Protein AF-A0A9D6RG68-F1 (afdb_monomer)

pLDDT: mean 74.52, std 15.91, range [42.28, 92.38]

Solvent-accessible surface area (backbone atoms only — not comparable to full-atom values): 5324 Å² total; per-residue (Å²): 110,68,71,60,54,51,50,51,50,52,51,50,50,54,49,53,52,53,47,50,51,16,49,52,51,39,52,35,38,73,72,65,80,39,84,77,47,75,67,47,47,49,34,44,64,44,38,64,53,49,50,51,50,43,58,74,76,68,41,81,83,44,96,77,48,74,84,74,50,72,81,77,73,92,77,88,89,86,84,91,84,88,82,83,135

Nearest PDB structures (foldseek):
  5nrg-assembly1_V  TM=5.703E-01  e=6.323E+00  Staphylococcus aureus subsp. aureus NCTC 8325
  9g6k-assembly1_Lg  TM=3.517E-01  e=4.296E+00  Toxoplasma gondii

Foldseek 3Di:
DVVVVVVVVVVVVVLVVLQVVLVVLLVCVVVVVDDDDPVSVVSVVCNVVSVVCCCVPPDCPPPPNPVPDDPDPPDDDDDDDDDDD

Mean predicted aligned error: 13.86 Å

Sequence (85 aa):
MARKILLAFVLWMAFASGFLQSLTVTVGWWKGELHAGLWEWLWIGLLPVWIFVFFRYYSIFRPGCRACLPPESESSHHQAGPGAP

Structure (mmCIF, N/CA/C/O backbone):
data_AF-A0A9D6RG68-F1
#
_entry.id   AF-A0A9D6RG68-F1
#
loop_
_atom_site.group_PDB
_atom_site.id
_atom_site.type_symbol
_atom_site.label_atom_id
_atom_site.label_alt_id
_atom_site.label_comp_id
_atom_site.label_asym_id
_atom_site.label_entity_id
_atom_site.label_seq_id
_atom_site.pdbx_PDB_ins_code
_atom_site.Cartn_x
_atom_site.Cartn_y
_atom_site.Cartn_z
_atom_site.occupancy
_atom_site.B_iso_or_equiv
_atom_site.auth_seq_id
_atom_site.auth_comp_id
_atom_site.auth_asym_id
_atom_site.auth_atom_id
_atom_site.pdbx_PDB_model_num
ATOM 1 N N . MET A 1 1 ? 0.150 -2.437 -28.580 1.00 62.94 1 MET A N 1
ATOM 2 C CA . MET A 1 1 ? 0.802 -1.841 -27.387 1.00 62.94 1 MET A CA 1
ATOM 3 C C . MET A 1 1 ? -0.155 -1.016 -26.527 1.00 62.94 1 MET A C 1
ATOM 5 O O . MET A 1 1 ? -0.171 -1.248 -25.327 1.00 62.94 1 MET A O 1
ATOM 9 N N . ALA A 1 2 ? -0.988 -0.138 -27.104 1.00 74.88 2 ALA A N 1
ATOM 10 C CA . ALA A 1 2 ? -1.895 0.752 -26.359 1.00 74.88 2 ALA A CA 1
ATOM 11 C C . ALA A 1 2 ? -2.774 0.052 -25.302 1.00 74.88 2 ALA A C 1
ATOM 13 O O . ALA A 1 2 ? -2.825 0.493 -24.162 1.00 74.88 2 ALA A O 1
ATOM 14 N N . ARG A 1 3 ? -3.374 -1.104 -25.625 1.00 83.44 3 ARG A N 1
ATOM 15 C CA . ARG A 1 3 ? -4.188 -1.881 -24.670 1.00 83.44 3 ARG A CA 1
ATOM 16 C C . ARG A 1 3 ? -3.410 -2.330 -23.425 1.00 83.44 3 ARG A C 1
ATOM 18 O O . ARG A 1 3 ? -3.958 -2.305 -22.335 1.00 83.44 3 ARG A O 1
ATOM 25 N N . LYS A 1 4 ? -2.136 -2.720 -23.571 1.00 82.00 4 LYS A N 1
ATOM 26 C CA . LYS A 1 4 ? -1.294 -3.139 -22.434 1.00 82.00 4 LYS A CA 1
ATOM 27 C C . LYS A 1 4 ? -0.929 -1.953 -21.542 1.00 82.00 4 LYS A C 1
ATOM 29 O O . LYS A 1 4 ? -0.959 -2.090 -20.329 1.00 82.00 4 LYS A O 1
ATOM 34 N N . ILE A 1 5 ? -0.629 -0.803 -22.146 1.00 85.62 5 ILE A N 1
ATOM 35 C CA . ILE A 1 5 ? -0.305 0.433 -21.421 1.00 85.62 5 ILE A CA 1
ATOM 36 C C . ILE A 1 5 ? -1.535 0.939 -20.665 1.00 85.62 5 ILE A C 1
ATOM 38 O O . ILE A 1 5 ? -1.439 1.269 -19.490 1.00 85.62 5 ILE A O 1
ATOM 42 N N . LEU A 1 6 ? -2.700 0.927 -21.312 1.00 90.25 6 LEU A N 1
ATOM 43 C CA . LEU A 1 6 ? -3.951 1.363 -20.702 1.00 90.25 6 LEU A CA 1
ATOM 44 C C . LEU A 1 6 ? -4.367 0.434 -19.554 1.00 90.25 6 LEU A C 1
ATOM 46 O O . LEU A 1 6 ? -4.732 0.913 -18.488 1.00 90.25 6 LEU A O 1
ATOM 50 N N . LEU A 1 7 ? -4.213 -0.885 -19.720 1.00 90.31 7 LEU A N 1
ATOM 51 C CA . LEU A 1 7 ? -4.410 -1.844 -18.628 1.00 90.31 7 LEU A CA 1
ATOM 52 C C . LEU A 1 7 ? -3.431 -1.610 -17.476 1.00 90.31 7 LEU A C 1
ATOM 54 O O . LEU A 1 7 ? -3.858 -1.592 -16.329 1.00 90.31 7 LEU A O 1
ATOM 58 N N . ALA A 1 8 ? -2.145 -1.400 -17.763 1.00 85.06 8 ALA A N 1
ATOM 59 C CA . ALA A 1 8 ? -1.147 -1.122 -16.733 1.00 85.06 8 ALA A CA 1
ATOM 60 C C . ALA A 1 8 ? -1.467 0.167 -15.962 1.00 85.06 8 ALA A C 1
ATOM 62 O O . ALA A 1 8 ? -1.362 0.186 -14.740 1.00 85.06 8 ALA A O 1
ATOM 63 N N . PHE A 1 9 ? -1.910 1.214 -16.660 1.00 87.88 9 PHE A N 1
ATOM 64 C CA . PHE A 1 9 ? -2.325 2.471 -16.047 1.00 87.88 9 PHE A CA 1
ATOM 65 C C . PHE A 1 9 ? -3.560 2.296 -15.158 1.00 87.88 9 PHE A C 1
ATOM 67 O O . PHE A 1 9 ? -3.562 2.745 -14.017 1.00 87.88 9 PHE A O 1
ATOM 74 N N . VAL A 1 10 ? -4.586 1.590 -15.642 1.00 92.38 10 VAL A N 1
ATOM 75 C CA . VAL A 1 10 ? -5.800 1.309 -14.860 1.00 92.38 10 VAL A CA 1
ATOM 76 C C . VAL A 1 10 ? -5.482 0.455 -13.634 1.00 92.38 10 VAL A C 1
ATOM 78 O O . VAL A 1 10 ? -5.957 0.765 -12.545 1.00 92.38 10 VAL A O 1
ATOM 81 N N . LEU A 1 11 ? -4.648 -0.581 -13.778 1.00 88.31 11 LEU A N 1
ATOM 82 C CA . LEU A 1 11 ? -4.189 -1.390 -12.645 1.00 88.31 11 LEU A CA 1
ATOM 83 C C . LEU A 1 11 ? -3.423 -0.547 -11.627 1.00 88.31 11 LEU A C 1
ATOM 85 O O . LEU A 1 11 ? -3.650 -0.688 -10.429 1.00 88.31 11 LEU A O 1
ATOM 89 N N . TRP A 1 12 ? -2.538 0.332 -12.095 1.00 87.25 12 TRP A N 1
ATOM 90 C CA . TRP A 1 12 ? -1.773 1.212 -11.221 1.00 87.25 12 TRP A CA 1
ATOM 91 C C . TRP A 1 12 ? -2.677 2.200 -10.478 1.00 87.25 12 TRP A C 1
ATOM 93 O O . TRP A 1 12 ? -2.532 2.372 -9.271 1.00 87.25 12 TRP A O 1
ATOM 103 N N . MET A 1 13 ? -3.659 2.786 -11.165 1.00 90.38 13 MET A N 1
ATOM 104 C CA . MET A 1 13 ? -4.651 3.667 -10.549 1.00 90.38 13 MET A CA 1
ATOM 105 C C . MET A 1 13 ? -5.490 2.937 -9.500 1.00 90.38 13 MET A C 1
ATOM 107 O O . MET A 1 13 ? -5.626 3.427 -8.383 1.00 90.38 13 MET A O 1
ATOM 111 N N . ALA A 1 14 ? -6.007 1.749 -9.825 1.00 90.00 14 ALA A N 1
ATOM 112 C CA . ALA A 1 14 ? -6.778 0.937 -8.887 1.00 90.00 14 ALA A CA 1
ATOM 113 C C . ALA A 1 14 ? -5.946 0.546 -7.654 1.00 90.00 14 ALA A C 1
ATOM 115 O O . ALA A 1 14 ? -6.443 0.611 -6.530 1.00 90.00 14 ALA A O 1
ATOM 116 N N . PHE A 1 15 ? -4.671 0.202 -7.858 1.00 87.62 15 PHE A N 1
ATOM 117 C CA . PHE A 1 15 ? -3.721 -0.070 -6.782 1.00 87.62 15 PHE A CA 1
ATOM 118 C C . PHE A 1 15 ? -3.521 1.157 -5.884 1.00 87.62 15 PHE A C 1
ATOM 120 O O . PHE A 1 15 ? -3.666 1.057 -4.669 1.00 87.62 15 PHE A O 1
ATOM 127 N N . ALA A 1 16 ? -3.224 2.320 -6.471 1.00 87.00 16 ALA A N 1
ATOM 128 C CA . ALA A 1 16 ? -2.984 3.553 -5.727 1.00 87.00 16 ALA A CA 1
ATOM 129 C C . ALA A 1 16 ? -4.218 3.973 -4.916 1.00 87.00 16 ALA A C 1
ATOM 131 O O . ALA A 1 16 ? -4.105 4.261 -3.725 1.00 87.00 16 ALA A O 1
ATOM 132 N N . SER A 1 17 ? -5.402 3.948 -5.532 1.00 90.12 17 SER A N 1
ATOM 133 C CA . SER A 1 17 ? -6.661 4.263 -4.855 1.00 90.12 17 SER A CA 1
ATOM 134 C C . SER A 1 1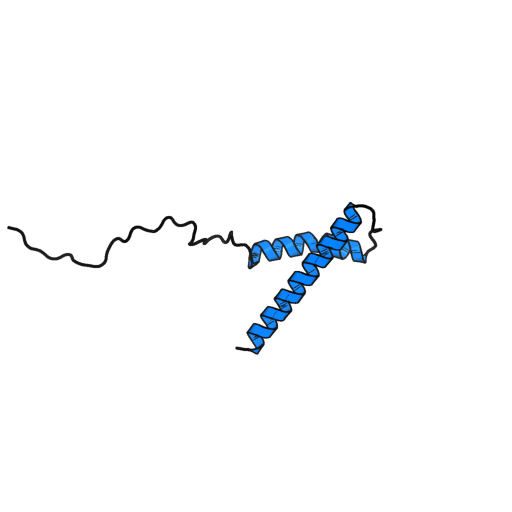7 ? -6.970 3.278 -3.726 1.00 90.12 17 SER A C 1
ATOM 136 O O . SER A 1 17 ? -7.280 3.713 -2.619 1.00 90.12 17 SER A O 1
ATOM 138 N N . GLY A 1 18 ? -6.831 1.969 -3.964 1.00 88.19 18 GLY A N 1
ATOM 139 C CA . GLY A 1 18 ? -7.054 0.945 -2.938 1.00 88.19 18 GLY A CA 1
ATOM 140 C C . GLY A 1 18 ? -6.080 1.060 -1.764 1.00 88.19 18 GLY A C 1
ATOM 141 O O . GLY A 1 18 ? -6.480 0.928 -0.607 1.00 88.19 18 GLY A O 1
ATOM 142 N N . PHE A 1 19 ? -4.818 1.383 -2.043 1.00 87.88 19 PHE A N 1
ATOM 143 C CA . PHE A 1 19 ? -3.807 1.609 -1.017 1.00 87.88 19 PHE A CA 1
ATOM 144 C C . PHE A 1 19 ? -4.109 2.843 -0.161 1.00 87.88 19 PHE A C 1
ATOM 146 O O . PHE A 1 19 ? -4.085 2.757 1.068 1.00 87.88 19 PHE A O 1
ATOM 153 N N . LEU A 1 20 ? -4.447 3.976 -0.787 1.00 89.31 20 LEU A N 1
ATOM 154 C CA . LEU A 1 20 ? -4.836 5.187 -0.059 1.00 89.31 20 LEU A CA 1
ATOM 155 C C . LEU A 1 20 ? -6.079 4.946 0.795 1.00 89.31 20 LEU A C 1
ATOM 157 O O . LEU A 1 20 ? -6.098 5.331 1.958 1.00 89.31 20 LEU A O 1
ATOM 161 N N . GLN A 1 21 ? -7.093 4.274 0.251 1.00 89.44 21 GLN A N 1
ATOM 162 C CA . GLN A 1 21 ? -8.321 3.985 0.985 1.00 89.44 21 GLN A CA 1
ATOM 163 C C . GLN A 1 21 ? -8.055 3.097 2.205 1.00 89.44 21 GLN A C 1
ATOM 165 O O . GLN A 1 21 ? -8.542 3.384 3.298 1.00 89.44 21 GLN A O 1
ATOM 170 N N . SER A 1 22 ? -7.219 2.072 2.044 1.00 87.06 22 SER A N 1
ATOM 171 C CA . SER A 1 22 ? -6.757 1.215 3.137 1.00 87.06 22 SER A CA 1
ATOM 172 C C . SER A 1 22 ? -6.035 2.016 4.232 1.00 87.06 22 SER A C 1
ATOM 174 O O . SER A 1 22 ? -6.334 1.848 5.418 1.00 87.06 22 SER A O 1
ATOM 176 N N . LEU A 1 23 ? -5.149 2.945 3.853 1.00 88.00 23 LEU A N 1
ATOM 177 C CA . LEU A 1 23 ? -4.480 3.858 4.785 1.00 88.00 23 LEU A CA 1
ATOM 178 C C . LEU A 1 23 ? -5.473 4.765 5.512 1.00 88.00 23 LEU A C 1
ATOM 180 O O . LEU A 1 23 ? -5.400 4.878 6.731 1.00 88.00 23 LEU A O 1
ATOM 184 N N . THR A 1 24 ? -6.408 5.392 4.798 1.00 87.94 24 THR A N 1
ATOM 185 C CA . THR A 1 24 ? -7.397 6.299 5.395 1.00 87.94 24 THR A CA 1
ATOM 186 C C . THR A 1 24 ? -8.272 5.578 6.412 1.00 87.94 24 THR A C 1
ATOM 188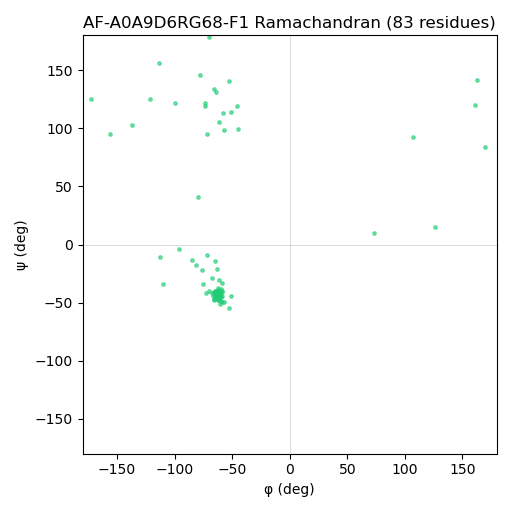 O O . THR A 1 24 ? -8.447 6.086 7.517 1.00 87.94 24 THR A O 1
ATOM 191 N N . VAL A 1 25 ? -8.768 4.381 6.082 1.00 88.06 25 VAL A N 1
ATOM 192 C CA . VAL A 1 25 ? -9.564 3.562 7.011 1.00 88.06 25 VAL A CA 1
ATOM 193 C C . VAL A 1 25 ? -8.735 3.167 8.230 1.00 88.06 25 VAL A C 1
ATOM 195 O O . VAL A 1 25 ? -9.204 3.300 9.356 1.00 88.06 25 VAL A O 1
ATOM 198 N N . THR A 1 26 ? -7.485 2.747 8.027 1.00 87.12 26 THR A N 1
ATOM 199 C CA . THR A 1 26 ? -6.597 2.341 9.127 1.00 87.12 26 THR A CA 1
ATOM 200 C C . THR A 1 26 ? -6.252 3.512 10.044 1.00 87.12 26 THR A C 1
ATOM 202 O O . THR A 1 26 ? -6.282 3.366 11.261 1.00 87.12 26 THR A O 1
ATOM 205 N N . VAL A 1 27 ? -5.967 4.692 9.486 1.00 87.88 27 VAL A N 1
ATOM 206 C CA . VAL A 1 27 ? -5.689 5.917 10.254 1.00 87.88 27 VAL A CA 1
ATOM 207 C C . VAL A 1 27 ? -6.939 6.401 10.984 1.00 87.88 27 VAL A C 1
ATOM 209 O O . VAL A 1 27 ? -6.846 6.797 12.142 1.00 87.88 27 VAL A O 1
ATOM 212 N N . GLY A 1 28 ? -8.103 6.359 10.337 1.00 86.94 28 GLY A N 1
ATOM 213 C CA . GLY A 1 28 ? -9.375 6.729 10.954 1.00 86.94 28 GLY A CA 1
ATOM 214 C C . GLY A 1 28 ? -9.767 5.792 12.097 1.00 86.94 28 GLY A C 1
ATOM 215 O O . GLY A 1 28 ? -10.203 6.253 13.152 1.00 86.94 28 GLY A O 1
ATOM 216 N N . TRP A 1 29 ? -9.529 4.489 11.929 1.00 87.06 29 TRP A N 1
ATOM 217 C CA . TRP A 1 29 ? -9.662 3.505 13.003 1.00 87.06 29 TRP A CA 1
ATOM 218 C C . TRP A 1 29 ? -8.665 3.766 14.136 1.00 87.06 29 TRP A C 1
ATOM 220 O O . TRP A 1 29 ? -9.060 3.807 15.297 1.00 87.06 29 TRP A O 1
ATOM 230 N N . TRP A 1 30 ? -7.391 4.022 13.815 1.00 85.12 30 TRP A N 1
ATOM 231 C CA . TRP A 1 30 ? -6.355 4.324 14.809 1.00 85.12 30 TRP A CA 1
ATOM 232 C C . TRP A 1 30 ? -6.706 5.557 15.644 1.00 85.12 30 TRP A C 1
ATOM 234 O O . TRP A 1 30 ? -6.491 5.583 16.854 1.00 85.12 30 TRP A O 1
ATOM 244 N N . LY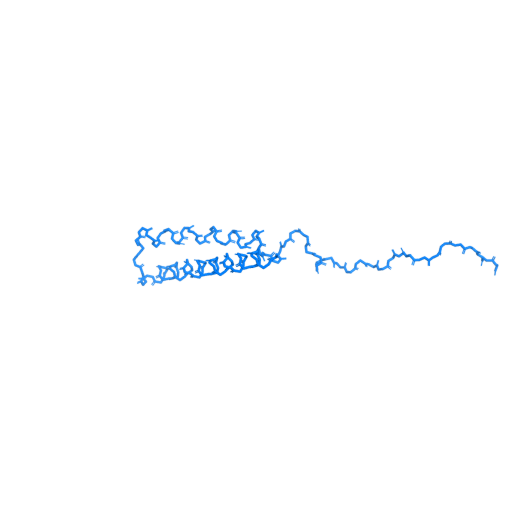S A 1 31 ? -7.255 6.594 15.006 1.00 88.00 31 LYS A N 1
ATOM 245 C CA . LYS A 1 31 ? -7.702 7.819 15.679 1.00 88.00 31 LYS A CA 1
ATOM 246 C C . LYS A 1 31 ? -8.966 7.627 16.522 1.00 88.00 31 LYS A C 1
ATOM 248 O O . LYS A 1 31 ? -9.328 8.539 17.257 1.00 88.00 31 LYS A O 1
ATOM 253 N N . GLY A 1 3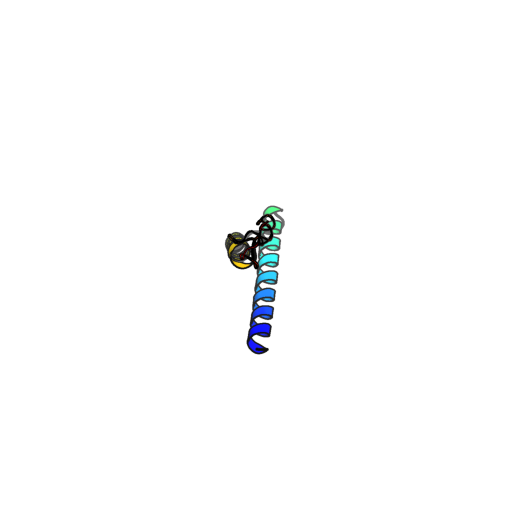2 ? -9.630 6.474 16.426 1.00 82.94 32 GLY A N 1
ATOM 254 C CA . GLY A 1 32 ? -10.891 6.199 17.113 1.00 82.94 32 GLY A CA 1
ATOM 255 C C . GLY A 1 32 ? -12.101 6.923 16.513 1.00 82.94 32 GLY A C 1
ATOM 256 O O . GLY A 1 32 ? -13.172 6.900 17.111 1.00 82.94 32 GLY A O 1
ATOM 257 N N . GLU A 1 33 ? -11.959 7.549 15.340 1.00 80.50 33 GLU A N 1
ATOM 258 C CA . GLU A 1 33 ? -13.050 8.256 14.647 1.00 80.50 33 GLU A CA 1
ATOM 259 C C . GLU A 1 33 ? -13.956 7.295 13.856 1.00 80.50 33 GLU A C 1
ATOM 261 O O . GLU A 1 33 ? -15.086 7.637 13.514 1.00 80.50 33 GLU A O 1
ATOM 266 N N . LEU A 1 34 ? -13.479 6.073 13.590 1.00 77.00 34 LEU A N 1
ATOM 267 C CA . LEU A 1 34 ? -14.196 5.021 12.869 1.00 77.00 34 LEU A CA 1
ATOM 268 C C . LEU A 1 34 ? -14.346 3.766 13.734 1.00 77.00 34 LEU A C 1
ATOM 270 O O . LEU A 1 34 ? -13.362 3.187 14.195 1.00 77.00 34 LEU A O 1
ATOM 274 N N . HIS A 1 35 ? -15.588 3.305 13.905 1.00 74.00 35 HIS A N 1
ATOM 275 C CA . HIS A 1 35 ? -15.858 1.970 14.434 1.00 74.00 35 HIS A CA 1
ATOM 276 C C . HIS A 1 35 ? -15.524 0.941 13.353 1.00 74.00 35 HIS A C 1
ATOM 278 O O . HIS A 1 35 ? -16.110 0.969 12.274 1.00 74.00 35 HIS A O 1
ATOM 284 N 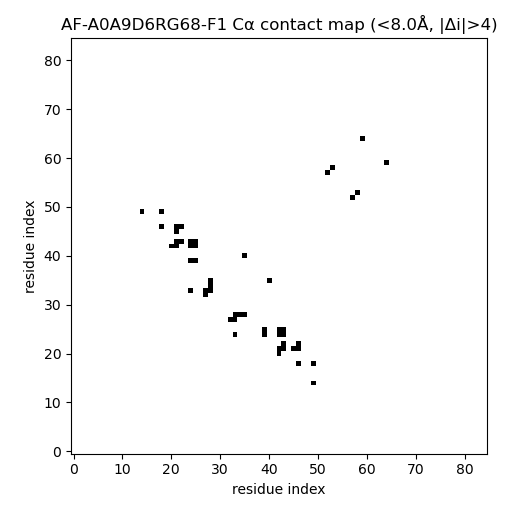N . ALA A 1 36 ? -14.577 0.042 13.631 1.00 67.88 36 ALA A N 1
ATOM 285 C CA . ALA A 1 36 ? -14.182 -0.983 12.672 1.00 67.88 36 ALA A CA 1
ATOM 286 C C . ALA A 1 36 ? -15.276 -2.048 12.536 1.00 67.88 36 ALA A C 1
ATOM 288 O O . ALA A 1 36 ? -15.335 -3.004 13.313 1.00 67.88 36 ALA A O 1
ATOM 289 N N . GLY A 1 37 ? -16.139 -1.884 11.537 1.00 81.62 37 GLY A N 1
ATOM 290 C CA . GLY A 1 37 ? -16.975 -2.958 11.030 1.00 81.62 37 GLY A CA 1
ATOM 291 C C . GLY A 1 37 ? -16.151 -4.001 10.268 1.00 81.62 37 GLY A C 1
ATOM 292 O O . GLY A 1 37 ? -14.930 -3.906 10.112 1.00 81.62 37 GLY A O 1
ATOM 293 N N . LEU A 1 38 ? -16.834 -5.041 9.783 1.00 84.50 38 LEU A N 1
ATOM 294 C CA . LEU A 1 38 ? -16.211 -6.132 9.020 1.00 84.50 38 LEU A CA 1
ATOM 295 C C . LEU A 1 38 ? -15.504 -5.635 7.748 1.00 84.50 38 LEU A C 1
ATOM 297 O O . LEU A 1 38 ? -14.484 -6.194 7.346 1.00 84.50 38 LEU A O 1
ATOM 301 N N . TRP A 1 39 ? -16.040 -4.589 7.117 1.00 82.12 39 TRP A N 1
ATOM 302 C CA . TRP A 1 39 ? -15.487 -4.023 5.889 1.00 82.12 39 TRP A CA 1
ATOM 303 C C . TRP A 1 39 ? -14.197 -3.248 6.159 1.00 82.12 39 TRP A C 1
ATOM 305 O O . TRP A 1 39 ? -13.214 -3.394 5.439 1.00 82.12 39 TRP A O 1
ATOM 315 N N . GLU A 1 40 ? -14.159 -2.474 7.237 1.00 82.31 40 GLU A N 1
ATOM 316 C CA . GLU A 1 40 ? -12.985 -1.732 7.678 1.00 82.31 40 GLU A CA 1
ATOM 317 C C . GLU A 1 40 ? -11.859 -2.683 8.085 1.00 82.31 40 GLU A C 1
ATOM 319 O O . GLU A 1 40 ? -10.712 -2.475 7.697 1.00 82.31 40 GLU A O 1
ATOM 324 N N . TRP A 1 41 ? -12.190 -3.778 8.776 1.00 85.69 41 TRP A N 1
ATOM 325 C CA . TRP A 1 41 ? -11.240 -4.847 9.094 1.00 85.69 41 TRP A CA 1
ATOM 326 C C . TRP A 1 41 ? -10.615 -5.478 7.852 1.00 85.69 41 TRP A C 1
ATOM 328 O O . TRP A 1 41 ? -9.410 -5.737 7.845 1.00 85.69 41 TRP A O 1
ATOM 338 N N . LEU A 1 42 ? -11.402 -5.683 6.790 1.00 88.62 42 LEU A N 1
ATOM 339 C CA . LEU A 1 42 ? -10.874 -6.149 5.509 1.00 88.62 42 LEU A CA 1
ATOM 340 C C . LEU A 1 42 ? -9.839 -5.156 4.971 1.00 88.62 42 LEU A C 1
ATOM 342 O O . LEU A 1 42 ? -8.738 -5.569 4.623 1.00 88.62 42 LEU A O 1
ATOM 346 N N . TRP A 1 43 ? -10.149 -3.856 4.950 1.00 84.12 43 TRP A N 1
ATOM 347 C CA . TRP A 1 43 ? -9.226 -2.820 4.470 1.00 84.12 43 TRP A CA 1
ATOM 348 C C . TRP A 1 43 ? -7.962 -2.694 5.317 1.00 84.12 43 TRP A C 1
ATOM 350 O O . TRP A 1 43 ? -6.881 -2.546 4.748 1.00 84.12 43 TRP A O 1
ATOM 360 N N . ILE A 1 44 ? -8.077 -2.784 6.641 1.00 85.94 44 ILE A N 1
ATOM 361 C CA . ILE A 1 44 ? -6.943 -2.751 7.576 1.00 85.94 44 ILE A CA 1
ATOM 362 C C . ILE A 1 44 ? -6.045 -3.974 7.355 1.00 85.94 44 ILE A C 1
ATOM 364 O O . ILE A 1 44 ? -4.828 -3.840 7.243 1.00 85.94 44 ILE A O 1
ATOM 368 N N . GLY A 1 45 ? -6.635 -5.164 7.219 1.00 87.06 45 GLY A N 1
ATOM 369 C CA . GLY A 1 45 ? -5.904 -6.398 6.924 1.00 87.06 45 GLY A CA 1
ATOM 370 C C . GLY A 1 45 ? -5.288 -6.426 5.522 1.00 87.06 45 GLY A C 1
ATOM 371 O O . GLY A 1 45 ? -4.243 -7.043 5.318 1.00 87.06 45 GLY A O 1
ATOM 372 N N . LEU A 1 46 ? -5.887 -5.726 4.555 1.00 87.81 46 LEU A N 1
ATOM 373 C CA . LEU A 1 46 ? -5.365 -5.620 3.190 1.00 87.81 46 LEU A CA 1
ATOM 374 C C . LEU A 1 46 ? -4.172 -4.658 3.095 1.00 87.81 46 LEU A C 1
ATOM 376 O O . LEU A 1 46 ? -3.352 -4.788 2.188 1.00 87.81 46 LEU A O 1
ATOM 380 N N . LEU A 1 47 ? -4.029 -3.727 4.042 1.00 87.69 47 LEU A N 1
ATOM 381 C CA . LEU A 1 47 ? -2.929 -2.762 4.099 1.00 87.69 47 LEU A CA 1
ATOM 382 C C . LEU A 1 47 ? -1.534 -3.411 4.034 1.00 87.69 47 LEU A C 1
ATOM 384 O O . LEU A 1 47 ? -0.763 -3.053 3.138 1.00 87.69 47 LEU A O 1
ATOM 388 N N . PRO A 1 48 ? -1.174 -4.380 4.903 1.00 87.00 48 PRO A N 1
ATOM 389 C CA . PRO A 1 48 ? 0.125 -5.047 4.827 1.00 87.00 48 PRO A CA 1
ATOM 390 C C . PRO A 1 48 ? 0.327 -5.801 3.507 1.00 87.00 48 PRO A C 1
ATOM 392 O O . PRO A 1 48 ? 1.453 -5.868 3.013 1.00 87.00 48 PRO A O 1
ATOM 395 N N . VAL A 1 49 ? -0.746 -6.315 2.893 1.00 87.81 49 VAL A N 1
ATOM 396 C CA . VAL A 1 49 ? -0.680 -6.963 1.573 1.00 87.81 49 VAL A CA 1
ATOM 397 C C . VAL A 1 49 ? -0.301 -5.943 0.501 1.00 87.81 49 VAL A C 1
ATOM 399 O O . VAL A 1 49 ? 0.622 -6.189 -0.277 1.00 87.81 49 VAL A O 1
ATOM 402 N N . TRP A 1 50 ? -0.945 -4.772 0.486 1.00 85.19 50 TRP A N 1
ATOM 403 C CA . TRP A 1 50 ? -0.597 -3.694 -0.440 1.00 85.19 50 TRP A CA 1
ATOM 404 C C . TRP A 1 50 ? 0.844 -3.210 -0.247 1.00 85.19 50 TRP A C 1
ATOM 406 O O . TRP A 1 50 ? 1.557 -3.045 -1.237 1.00 85.19 50 TRP A O 1
ATOM 416 N N . ILE A 1 51 ? 1.301 -3.051 1.002 1.00 85.94 51 ILE A N 1
ATOM 417 C CA . ILE A 1 51 ? 2.698 -2.702 1.311 1.00 85.94 51 ILE A CA 1
ATOM 418 C C . ILE A 1 51 ? 3.644 -3.760 0.744 1.00 85.94 51 ILE A C 1
ATOM 420 O O . ILE A 1 51 ? 4.596 -3.415 0.047 1.00 85.94 51 ILE A O 1
ATOM 424 N N . PHE A 1 52 ? 3.383 -5.044 0.990 1.00 85.50 52 PHE A N 1
ATOM 425 C CA . PHE A 1 52 ? 4.227 -6.126 0.490 1.00 85.50 52 PHE A CA 1
ATOM 426 C C . PHE A 1 52 ? 4.312 -6.127 -1.041 1.00 85.50 52 PHE A C 1
ATOM 428 O O . PHE A 1 52 ? 5.403 -6.215 -1.603 1.00 85.50 52 PHE A O 1
ATOM 435 N N . VAL A 1 53 ? 3.178 -5.973 -1.730 1.00 84.69 53 VAL A N 1
ATOM 436 C CA . VAL A 1 53 ? 3.128 -5.882 -3.198 1.00 84.69 53 VAL A CA 1
ATOM 437 C C . VAL A 1 53 ? 3.892 -4.647 -3.684 1.00 84.69 53 VAL A C 1
ATOM 439 O O . VAL A 1 53 ? 4.726 -4.758 -4.584 1.00 84.69 53 VAL A O 1
ATOM 442 N N . PHE A 1 54 ? 3.696 -3.482 -3.065 1.00 81.00 54 PHE A N 1
ATOM 443 C CA . PHE A 1 54 ? 4.448 -2.275 -3.409 1.00 81.00 54 PHE A CA 1
ATOM 444 C C . PHE A 1 54 ? 5.957 -2.502 -3.268 1.00 81.00 54 PHE A C 1
ATOM 446 O O . PHE A 1 54 ? 6.715 -2.272 -4.213 1.00 81.00 54 PHE A O 1
ATOM 453 N N . PHE A 1 55 ? 6.393 -3.046 -2.131 1.00 81.06 55 PHE A N 1
ATOM 454 C CA . PHE A 1 55 ? 7.800 -3.341 -1.888 1.00 81.06 55 PHE A CA 1
ATOM 455 C C . PHE A 1 55 ? 8.362 -4.364 -2.882 1.00 81.06 55 PHE A C 1
ATOM 457 O O . PHE A 1 55 ? 9.496 -4.235 -3.341 1.00 81.06 55 PHE A O 1
ATOM 464 N N . ARG A 1 56 ? 7.572 -5.370 -3.261 1.00 81.44 56 ARG A N 1
ATOM 465 C CA . ARG A 1 56 ? 8.013 -6.455 -4.143 1.00 81.44 56 ARG A CA 1
ATOM 466 C C . ARG A 1 56 ? 8.121 -6.056 -5.614 1.00 81.44 56 ARG A C 1
ATOM 468 O O . ARG A 1 56 ? 8.975 -6.609 -6.317 1.00 81.44 56 ARG A O 1
ATOM 475 N N . TYR A 1 57 ? 7.246 -5.169 -6.087 1.00 75.06 57 TYR A N 1
ATOM 476 C CA . TYR A 1 57 ? 7.127 -4.826 -7.510 1.00 75.06 57 TYR A CA 1
ATOM 477 C C . TYR A 1 57 ? 7.619 -3.416 -7.851 1.00 75.06 57 TYR A C 1
ATOM 479 O O . TYR A 1 57 ? 8.190 -3.238 -8.928 1.00 75.06 57 TYR A O 1
ATOM 487 N N . TYR A 1 58 ? 7.439 -2.444 -6.953 1.00 70.50 58 TYR A N 1
ATOM 488 C CA . TYR A 1 58 ? 7.702 -1.021 -7.202 1.00 70.50 58 TYR A CA 1
ATOM 489 C C . TYR A 1 58 ? 8.876 -0.445 -6.399 1.00 70.50 58 TYR A C 1
ATOM 491 O O . TYR A 1 58 ? 9.315 0.664 -6.694 1.00 70.50 58 TYR A O 1
ATOM 499 N N . SER A 1 59 ? 9.414 -1.169 -5.411 1.00 63.69 59 SER A N 1
ATOM 500 C CA . SER A 1 59 ? 10.526 -0.661 -4.603 1.00 63.69 59 SER A CA 1
ATOM 501 C C . SER A 1 59 ? 11.795 -0.427 -5.423 1.00 63.69 59 SER A C 1
ATOM 503 O O . SER A 1 59 ? 12.276 -1.307 -6.141 1.00 63.69 59 SER A O 1
ATOM 505 N N . ILE A 1 60 ? 12.369 0.761 -5.227 1.00 57.66 60 ILE A N 1
ATOM 506 C CA . ILE A 1 60 ? 13.679 1.197 -5.729 1.00 57.66 60 ILE A CA 1
ATOM 507 C C . ILE A 1 60 ? 14.809 0.333 -5.128 1.00 57.66 60 ILE A C 1
ATOM 509 O O . ILE A 1 60 ? 15.868 0.185 -5.733 1.00 57.66 60 ILE A O 1
ATOM 513 N N . PHE A 1 61 ? 14.562 -0.331 -3.992 1.00 57.47 61 PHE A N 1
ATOM 514 C CA . PHE A 1 61 ? 15.481 -1.266 -3.329 1.00 57.47 61 PHE A CA 1
ATOM 515 C C . PHE A 1 61 ? 15.480 -2.664 -3.965 1.00 57.47 61 PHE A C 1
ATOM 517 O O . PHE A 1 61 ? 15.482 -3.686 -3.277 1.00 57.47 61 PHE A O 1
ATOM 524 N N . ARG A 1 62 ? 15.435 -2.741 -5.294 1.00 53.72 62 ARG A N 1
ATOM 525 C CA . ARG A 1 62 ? 15.519 -4.023 -5.992 1.00 53.72 62 ARG A CA 1
ATOM 526 C C . ARG A 1 62 ? 16.914 -4.631 -5.751 1.00 53.72 62 ARG A C 1
ATOM 528 O O . ARG A 1 62 ? 17.904 -3.916 -5.930 1.00 53.72 62 ARG A O 1
ATOM 535 N N . PRO A 1 63 ? 17.044 -5.931 -5.418 1.00 53.78 63 PRO A N 1
ATOM 536 C CA . PRO A 1 63 ? 18.327 -6.620 -5.530 1.00 53.78 63 PRO A CA 1
ATOM 537 C C . PRO A 1 63 ? 18.733 -6.578 -7.011 1.00 53.78 63 PRO A C 1
ATOM 539 O O . PRO A 1 63 ? 18.088 -7.197 -7.857 1.00 53.78 63 PRO A O 1
ATOM 542 N N . GLY A 1 64 ? 19.709 -5.730 -7.340 1.00 55.34 64 GLY A N 1
ATOM 543 C CA . GLY A 1 64 ? 20.028 -5.326 -8.716 1.00 55.34 64 GLY A CA 1
ATOM 544 C C . GLY A 1 64 ? 20.055 -3.811 -8.953 1.00 55.34 64 GLY A C 1
ATOM 545 O O . GLY A 1 64 ? 20.008 -3.382 -10.106 1.00 55.34 64 GLY A O 1
ATOM 546 N N . CYS A 1 65 ? 20.103 -2.996 -7.893 1.00 57.50 65 CYS A N 1
ATOM 547 C CA . CYS A 1 65 ? 20.312 -1.555 -7.992 1.00 57.50 65 CYS A CA 1
ATOM 548 C C . CYS A 1 65 ? 21.625 -1.246 -8.740 1.00 57.50 65 CYS A C 1
ATOM 550 O O . CYS A 1 65 ? 22.702 -1.261 -8.151 1.00 57.50 65 CYS A O 1
ATOM 552 N N . ARG A 1 66 ? 21.530 -0.936 -10.043 1.00 55.91 66 ARG A N 1
ATOM 553 C CA . ARG A 1 66 ? 22.661 -0.456 -10.861 1.00 55.91 66 ARG A CA 1
ATOM 554 C C . ARG A 1 66 ? 23.188 0.913 -10.420 1.00 55.91 66 ARG A C 1
ATOM 556 O O . ARG A 1 66 ? 24.266 1.297 -10.837 1.00 55.91 66 ARG A O 1
ATOM 563 N N . ALA A 1 67 ? 22.440 1.639 -9.586 1.00 55.66 67 ALA A N 1
ATOM 564 C CA . ALA A 1 67 ? 22.876 2.910 -9.009 1.00 55.66 67 ALA A CA 1
ATOM 565 C C . ALA A 1 67 ? 23.726 2.737 -7.734 1.00 55.66 67 ALA A C 1
ATOM 567 O O . ALA A 1 67 ? 24.338 3.696 -7.281 1.00 55.66 67 ALA A O 1
ATOM 568 N N . CYS A 1 68 ? 23.753 1.531 -7.148 1.00 56.09 68 CYS A N 1
ATOM 569 C CA . CYS A 1 68 ? 24.619 1.195 -6.014 1.00 56.09 68 CYS A CA 1
ATOM 570 C C . CYS A 1 68 ? 25.923 0.513 -6.444 1.00 56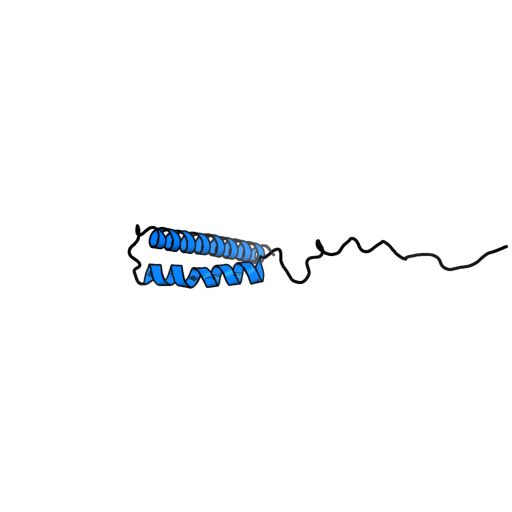.09 68 CYS A C 1
ATOM 572 O O . CYS A 1 68 ? 26.755 0.236 -5.582 1.00 56.09 68 CYS A O 1
ATOM 574 N N . LEU A 1 69 ? 26.105 0.221 -7.739 1.00 57.44 69 LEU A N 1
ATOM 575 C CA . LEU A 1 69 ? 27.429 -0.135 -8.224 1.00 57.44 69 LEU A CA 1
ATOM 576 C C . LEU A 1 69 ? 28.263 1.154 -8.255 1.00 57.44 69 LEU A C 1
ATOM 578 O O . LEU A 1 69 ? 27.849 2.111 -8.917 1.00 57.44 69 LEU A O 1
ATOM 582 N N . PRO A 1 70 ? 29.408 1.222 -7.547 1.00 54.56 70 PRO A N 1
ATOM 583 C CA . PRO A 1 70 ? 30.401 2.238 -7.866 1.00 54.56 70 PRO A CA 1
ATOM 584 C C . PRO A 1 70 ? 30.704 2.119 -9.365 1.00 54.56 70 PRO A C 1
ATOM 586 O O . PRO A 1 70 ? 30.713 0.988 -9.858 1.00 54.56 70 PRO A O 1
ATOM 589 N N . PRO A 1 71 ? 30.882 3.236 -10.099 1.00 59.69 71 PRO A N 1
ATOM 590 C CA . PRO A 1 71 ? 31.144 3.180 -11.529 1.00 59.69 71 PRO A CA 1
ATOM 591 C C . PRO A 1 71 ? 32.291 2.204 -11.750 1.00 59.69 71 PRO A C 1
ATOM 593 O O . PRO A 1 71 ? 33.398 2.410 -11.250 1.0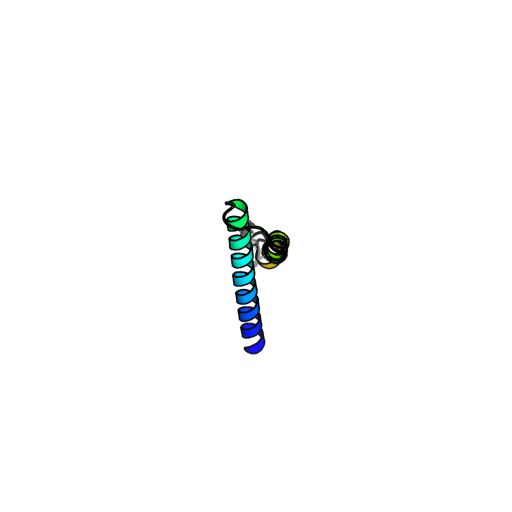0 59.69 71 PRO A O 1
ATOM 596 N N . GLU A 1 72 ? 31.983 1.094 -12.412 1.00 57.50 72 GLU A N 1
ATOM 597 C CA . GLU A 1 72 ? 32.989 0.149 -12.839 1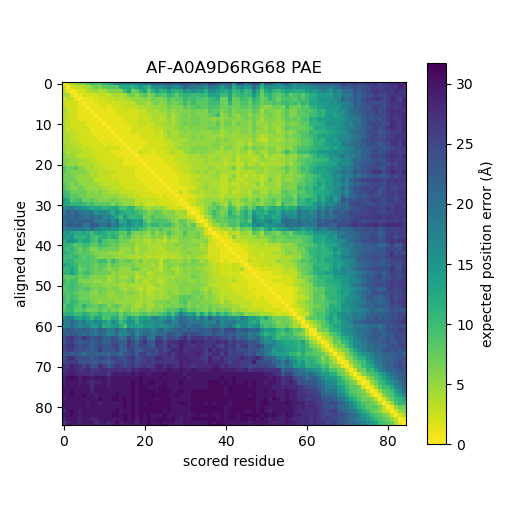.00 57.50 72 GLU A CA 1
ATOM 598 C C . GLU A 1 72 ? 33.955 0.929 -13.721 1.00 57.50 72 GLU A C 1
ATOM 600 O O . GLU A 1 72 ? 33.579 1.496 -14.746 1.00 57.50 72 GLU A O 1
ATOM 605 N N . SER A 1 73 ? 35.179 1.061 -13.214 1.00 51.06 73 SER A N 1
ATOM 606 C CA . SER A 1 73 ? 36.286 1.707 -13.891 1.00 51.06 73 SER A CA 1
ATOM 607 C C . SER A 1 73 ? 36.331 1.196 -15.320 1.00 51.06 73 SER A C 1
ATOM 609 O O . SER A 1 73 ? 36.507 -0.010 -15.527 1.00 51.06 73 SER A O 1
ATOM 611 N N . GLU A 1 74 ? 36.175 2.112 -16.276 1.00 47.81 74 GLU A N 1
ATOM 612 C CA . GLU A 1 74 ? 36.498 1.897 -17.678 1.00 47.81 74 GLU A CA 1
ATOM 613 C C . GLU A 1 74 ? 37.856 1.201 -17.765 1.00 47.81 74 GLU A C 1
ATOM 615 O O . GLU A 1 74 ? 38.914 1.808 -17.615 1.00 47.81 74 GLU A O 1
ATOM 620 N N . SER A 1 75 ? 37.833 -0.108 -17.960 1.00 52.62 75 SER A N 1
ATOM 621 C CA . SER A 1 75 ? 39.025 -0.865 -18.267 1.00 52.62 75 SER A CA 1
ATOM 622 C C . SER A 1 75 ? 38.681 -1.842 -19.377 1.00 52.62 75 SER A C 1
ATOM 624 O O . SER A 1 75 ? 38.118 -2.910 -19.162 1.00 52.62 75 SER A O 1
ATOM 626 N N . SER A 1 76 ? 39.132 -1.439 -20.567 1.00 47.88 76 SER A N 1
ATOM 627 C CA . SER A 1 76 ? 39.678 -2.305 -21.620 1.00 47.88 76 SER A CA 1
ATOM 628 C C . SER A 1 76 ? 38.804 -2.548 -22.853 1.00 47.88 76 SER A C 1
ATOM 630 O O . SER A 1 76 ? 38.090 -3.537 -22.947 1.00 47.88 76 SER A O 1
ATOM 632 N N . HIS A 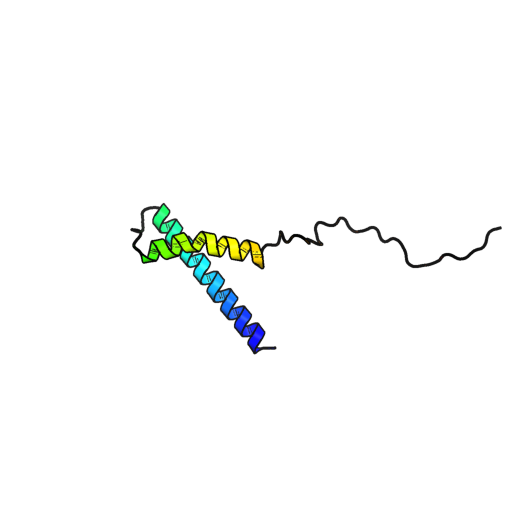1 77 ? 39.015 -1.705 -23.867 1.00 42.59 77 HIS A N 1
ATOM 633 C CA . HIS A 1 77 ? 39.082 -2.047 -25.299 1.00 42.59 77 HIS A CA 1
ATOM 634 C C . HIS A 1 77 ? 39.910 -0.919 -25.952 1.00 42.59 77 HIS A C 1
ATOM 636 O O . HIS A 1 77 ? 39.407 0.186 -26.080 1.00 42.59 77 HIS A O 1
ATOM 642 N N . HIS A 1 78 ? 41.227 -0.993 -26.172 1.00 43.75 78 HIS A N 1
ATOM 643 C CA . HIS A 1 78 ? 41.996 -1.642 -27.252 1.00 43.75 78 HIS A CA 1
ATOM 644 C C . HIS A 1 78 ? 43.376 -0.933 -27.172 1.00 43.75 78 HIS A C 1
ATOM 646 O O . HIS A 1 78 ? 43.405 0.289 -27.194 1.00 43.75 78 HIS A O 1
ATOM 652 N N . GLN A 1 79 ? 44.526 -1.561 -26.944 1.00 47.44 79 GLN A N 1
ATOM 653 C CA . GLN A 1 79 ? 45.339 -2.259 -27.940 1.00 47.44 79 GLN A CA 1
ATOM 654 C C . GLN A 1 79 ? 46.477 -2.977 -27.195 1.00 47.44 79 GLN A C 1
ATOM 656 O O . GLN A 1 79 ? 47.254 -2.346 -26.482 1.00 47.44 79 GLN A O 1
ATOM 661 N N . ALA A 1 80 ? 46.604 -4.283 -27.411 1.00 50.25 80 ALA A N 1
ATOM 662 C CA . ALA A 1 80 ? 47.852 -5.006 -27.216 1.00 50.25 80 ALA A CA 1
ATOM 663 C C . ALA A 1 80 ? 48.503 -5.191 -28.597 1.00 50.25 80 ALA A C 1
ATOM 665 O O . ALA A 1 80 ? 47.883 -5.775 -29.485 1.00 50.25 80 ALA A O 1
ATOM 666 N N . GLY A 1 81 ? 49.730 -4.697 -28.781 1.00 42.44 81 GLY A N 1
ATOM 667 C CA . GLY A 1 81 ? 50.576 -4.988 -29.946 1.00 42.44 81 GLY A CA 1
ATOM 668 C C . GLY A 1 81 ? 51.725 -3.982 -30.123 1.00 42.44 81 GLY A C 1
ATOM 669 O O . GLY A 1 81 ? 51.523 -2.812 -29.830 1.00 42.44 81 GLY A O 1
ATOM 670 N N . PRO A 1 82 ? 52.933 -4.416 -30.536 1.00 62.81 82 PRO A N 1
ATOM 671 C CA . PRO A 1 82 ? 54.159 -4.183 -29.766 1.00 62.81 82 PRO A CA 1
ATOM 672 C C . PRO A 1 82 ? 55.164 -3.241 -30.450 1.00 62.81 82 PRO A C 1
ATOM 674 O O . PRO A 1 82 ? 55.211 -3.159 -31.674 1.00 62.81 82 PRO A O 1
ATOM 677 N N . GLY A 1 83 ? 56.037 -2.602 -29.665 1.00 43.81 83 GLY A N 1
ATOM 678 C CA . GLY A 1 83 ? 57.199 -1.898 -30.213 1.00 43.81 83 GLY A CA 1
ATOM 679 C C . GLY A 1 83 ? 57.935 -1.018 -29.205 1.00 43.81 83 GLY A C 1
ATOM 680 O O . GLY A 1 83 ? 57.701 0.183 -29.164 1.00 43.81 83 GLY A O 1
ATOM 681 N N . ALA A 1 84 ? 58.832 -1.623 -28.423 1.00 42.28 84 ALA A N 1
ATOM 682 C CA . ALA A 1 84 ? 60.080 -0.966 -28.013 1.00 42.28 84 ALA A CA 1
ATOM 683 C C . ALA A 1 84 ? 61.057 -1.046 -29.209 1.00 42.28 84 ALA A C 1
ATOM 685 O O . ALA A 1 84 ? 60.964 -2.019 -29.970 1.00 42.28 84 ALA A O 1
ATOM 686 N N . PRO A 1 85 ? 61.928 -0.050 -29.440 1.00 55.09 85 PRO A N 1
ATOM 687 C CA . PRO A 1 85 ? 63.089 0.198 -28.573 1.00 55.09 85 PRO A CA 1
ATOM 688 C C . PRO A 1 85 ? 63.124 1.569 -27.886 1.00 55.09 85 PRO A C 1
ATOM 690 O O . PRO A 1 85 ? 62.628 2.556 -28.471 1.00 55.09 85 PRO A O 1
#

Secondary structure (DSSP, 8-state):
-HHHHHHHHHHHHHHHHHHHHHHHHHHHHHTTSS---HHHHHHHHHHHHHHHHHHHHT-S--TT-TTSS--------S-------

Radius of gyration: 24.7 Å; Cα contacts (8 Å, |Δi|>4): 26; chains: 1; bounding box: 80×15×47 Å